Protein AF-A0AAN6VVS7-F1 (afdb_monomer)

Solvent-accessible surface area (backbone atoms only — not comparable to full-atom values): 7243 Å² total; per-residue (Å²): 136,83,76,64,64,82,71,45,69,44,78,77,36,80,71,76,61,91,83,64,87,78,87,86,85,84,74,80,88,63,75,53,56,71,58,26,39,74,67,41,26,27,44,31,47,40,73,43,80,58,94,91,40,39,32,35,36,38,34,48,40,76,64,74,96,44,86,93,56,62,97,52,73,34,59,80,45,73,46,68,69,84,63,88,78,72,76,75,79,77,78,76,71,77,81,74,77,79,78,81,80,81,75,83,86,79,132

pLDDT: mean 79.46, std 15.38, range [32.78, 94.69]

Foldseek 3Di:
DDDPLQPDKDWFFFDDDPPDPDDDGDDPPPDDQVVCQVQQKAWEWEFDCPPNTTTIMIGIDRDDDDPVCPPHRRPPDYHYDDDPPDDDPDPPPPPPPPDDDDDDDDD

Secondary structure (DSSP, 8-state):
----GGG-EEEEES---TT--------TTPPPHHHHHHTTEEEEEEEEEETTEEEEEEEEEEPPP-TTTTTS-GGG-EE------PPPPPP-----------PPPP-

Sequence (107 aa):
MSAKLSTFKHKVQDWIRLEDREWSYTVPNLPGPNKLDTARL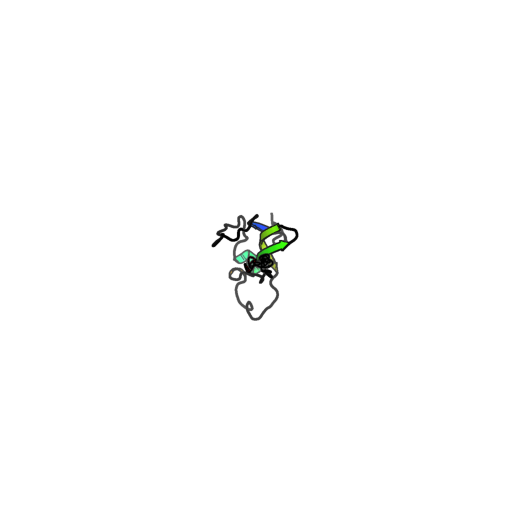IKKVSLVMTGGKHEINFTLLKAQDNRAICGEPLNKFLVVPLAKLRAPPRSSVPNKSIQFNSGPELN

Nearest PDB structures (foldseek):
  8b2l-assembly1_a1  TM=3.103E-01  e=8.738E+00  Nicotiana tabacum

Structure (mmCIF, N/CA/C/O backbone):
data_AF-A0AAN6VVS7-F1
#
_entry.id   AF-A0AAN6VVS7-F1
#
loop_
_atom_site.group_PDB
_atom_site.id
_atom_site.type_symbol
_atom_site.label_atom_id
_atom_site.label_alt_id
_atom_site.label_comp_id
_atom_site.label_asym_id
_atom_site.label_entity_id
_atom_site.label_seq_id
_atom_site.pdbx_PDB_ins_code
_atom_site.Cartn_x
_atom_site.Cartn_y
_atom_site.Cartn_z
_atom_site.occupancy
_atom_site.B_iso_or_equiv
_atom_site.auth_seq_id
_atom_site.auth_comp_id
_atom_site.auth_asym_id
_atom_site.auth_atom_id
_atom_site.pdbx_PDB_model_num
ATOM 1 N N . MET A 1 1 ? -16.558 16.476 2.314 1.00 32.78 1 MET A N 1
ATOM 2 C CA . MET A 1 1 ? -16.424 15.611 1.120 1.00 32.78 1 MET A CA 1
ATOM 3 C C . MET A 1 1 ? -15.634 14.363 1.508 1.00 32.78 1 MET A C 1
ATOM 5 O O . MET A 1 1 ? -14.435 14.462 1.729 1.00 32.78 1 MET A O 1
ATOM 9 N N . SER A 1 2 ? -16.297 13.219 1.714 1.00 41.12 2 SER A N 1
ATOM 10 C CA . SER A 1 2 ? -15.627 11.963 2.089 1.00 41.12 2 SER A CA 1
ATOM 11 C C . SER A 1 2 ? -15.265 11.207 0.812 1.00 41.12 2 SER A C 1
ATOM 13 O O . SER A 1 2 ? -16.122 10.565 0.207 1.00 41.12 2 SER A O 1
ATOM 15 N N . ALA A 1 3 ? -14.024 11.350 0.341 1.00 52.69 3 ALA A N 1
ATOM 16 C CA . ALA A 1 3 ? -13.516 10.507 -0.735 1.00 52.69 3 ALA A CA 1
ATOM 17 C C . ALA A 1 3 ? -13.629 9.045 -0.285 1.00 52.69 3 ALA A C 1
ATOM 19 O O . ALA A 1 3 ? -13.205 8.703 0.822 1.00 52.69 3 ALA A O 1
ATOM 20 N N . LYS A 1 4 ? -14.242 8.191 -1.113 1.00 66.31 4 LYS A N 1
ATOM 21 C CA . LYS A 1 4 ? -14.376 6.760 -0.824 1.00 66.31 4 LYS A CA 1
ATOM 22 C C . LYS A 1 4 ? -12.974 6.195 -0.597 1.00 66.31 4 LYS A C 1
ATOM 24 O O . LYS A 1 4 ? -12.208 6.043 -1.536 1.00 66.31 4 LYS A O 1
ATOM 29 N N . LEU A 1 5 ? -12.633 5.877 0.652 1.00 73.38 5 LEU A N 1
ATOM 30 C CA . LEU A 1 5 ? -11.303 5.374 1.028 1.00 73.38 5 LEU A CA 1
ATOM 31 C C . LEU A 1 5 ? -10.911 4.105 0.247 1.00 73.38 5 LEU A C 1
ATOM 33 O O . LEU A 1 5 ? -9.731 3.822 0.072 1.00 73.38 5 LEU A O 1
ATOM 37 N N . SER A 1 6 ? -11.903 3.378 -0.276 1.00 66.19 6 SER A N 1
ATOM 38 C CA . SER A 1 6 ? -11.740 2.220 -1.156 1.00 66.19 6 SER A CA 1
ATOM 39 C C . SER A 1 6 ? -11.142 2.537 -2.532 1.00 66.19 6 SER A C 1
ATOM 41 O O . SER A 1 6 ? -10.673 1.622 -3.197 1.00 66.19 6 SER A O 1
ATOM 43 N N . THR A 1 7 ? -11.162 3.795 -2.988 1.00 78.50 7 THR A N 1
ATOM 44 C CA . THR A 1 7 ? -10.541 4.212 -4.259 1.00 78.50 7 THR A CA 1
ATOM 45 C C . THR A 1 7 ? -9.138 4.781 -4.063 1.00 78.50 7 THR A C 1
ATOM 47 O O . THR A 1 7 ? -8.538 5.255 -5.024 1.00 78.50 7 THR A O 1
ATOM 50 N N . PHE A 1 8 ? -8.607 4.763 -2.835 1.00 86.44 8 PHE A N 1
ATOM 51 C CA . PHE A 1 8 ? -7.276 5.283 -2.548 1.00 86.44 8 PHE A CA 1
ATOM 52 C C . PHE A 1 8 ? -6.207 4.400 -3.199 1.00 86.44 8 PHE A C 1
ATOM 54 O O . PHE A 1 8 ? -5.892 3.303 -2.724 1.00 86.44 8 PHE A O 1
ATOM 61 N N . LYS A 1 9 ? -5.649 4.901 -4.300 1.00 90.62 9 LYS A N 1
ATOM 62 C CA . LYS A 1 9 ? -4.563 4.283 -5.049 1.00 90.62 9 LYS A CA 1
ATOM 63 C C . LYS A 1 9 ? -3.589 5.368 -5.475 1.00 90.62 9 LYS A C 1
ATOM 65 O O . LYS A 1 9 ? -3.977 6.323 -6.137 1.00 90.62 9 LYS A O 1
ATOM 70 N N . HIS A 1 10 ? -2.326 5.174 -5.132 1.00 91.81 10 HIS A N 1
ATOM 71 C CA . HIS A 1 10 ? -1.230 6.015 -5.579 1.00 91.81 10 HIS A CA 1
ATOM 72 C C . HIS A 1 10 ? -0.181 5.145 -6.235 1.00 91.81 10 HIS A C 1
ATOM 74 O O . HIS A 1 10 ? 0.287 4.172 -5.648 1.00 91.81 10 HIS A O 1
ATOM 80 N N . LYS A 1 11 ? 0.207 5.506 -7.451 1.00 91.31 11 LYS A N 1
ATOM 81 C CA . LYS A 1 11 ? 1.427 4.967 -8.020 1.00 91.31 11 LYS A CA 1
ATOM 82 C C . LYS A 1 11 ? 2.599 5.717 -7.400 1.00 91.31 11 LYS A C 1
ATOM 84 O O . LYS A 1 11 ? 2.591 6.944 -7.409 1.00 91.31 11 LYS A O 1
ATOM 89 N N . VAL A 1 12 ? 3.543 4.986 -6.819 1.00 92.31 12 VAL A N 1
ATOM 90 C CA . VAL A 1 12 ? 4.710 5.581 -6.154 1.00 92.31 12 VAL A CA 1
ATOM 91 C C . VAL A 1 12 ? 5.975 5.459 -7.003 1.00 92.31 12 VAL A C 1
ATOM 93 O O . VAL A 1 12 ? 6.839 6.314 -6.892 1.00 92.31 12 VAL A O 1
ATOM 96 N N . GLN A 1 13 ? 6.042 4.486 -7.920 1.00 90.12 13 GLN A N 1
ATOM 97 C CA . GLN A 1 13 ? 7.144 4.331 -8.878 1.00 90.12 13 GLN A CA 1
ATOM 98 C C . GLN A 1 13 ? 6.620 3.920 -10.251 1.00 90.12 13 GLN A C 1
ATOM 100 O O . GLN A 1 13 ? 5.883 2.940 -10.333 1.00 90.12 13 GLN A O 1
ATOM 105 N N . ASP A 1 14 ? 7.039 4.609 -11.314 1.00 83.81 14 ASP A N 1
ATOM 106 C CA . ASP A 1 14 ? 6.689 4.267 -12.704 1.00 83.81 14 ASP A CA 1
ATOM 107 C C . ASP A 1 14 ? 7.681 3.307 -13.379 1.00 83.81 14 ASP A C 1
ATOM 109 O O . ASP A 1 14 ? 7.297 2.578 -14.293 1.00 83.81 14 ASP A O 1
ATOM 113 N N . TRP A 1 15 ? 8.950 3.310 -12.955 1.00 82.31 15 TRP A N 1
ATOM 114 C CA . TRP A 1 15 ? 10.003 2.494 -13.560 1.00 82.31 15 TRP A CA 1
ATOM 115 C C . TRP A 1 15 ? 10.988 1.975 -12.518 1.00 82.31 15 TRP A C 1
ATOM 117 O O . TRP A 1 15 ? 11.425 2.730 -11.657 1.00 82.31 15 TRP A O 1
ATOM 127 N N . ILE A 1 16 ? 11.363 0.705 -12.620 1.00 83.00 16 ILE A N 1
ATOM 128 C CA . ILE A 1 16 ? 12.258 0.023 -11.679 1.00 83.00 16 ILE A CA 1
ATOM 129 C C . ILE A 1 16 ? 13.499 -0.411 -12.445 1.00 83.00 16 ILE A C 1
ATOM 131 O O . ILE A 1 16 ? 13.382 -1.087 -13.471 1.00 83.00 16 ILE A O 1
ATOM 135 N N . ARG A 1 17 ? 14.679 -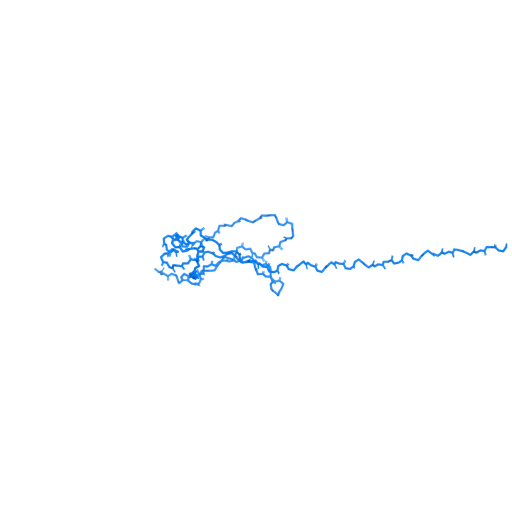0.026 -11.960 1.00 82.62 17 ARG A N 1
ATOM 136 C CA . ARG A 1 17 ? 15.966 -0.419 -12.545 1.00 82.62 17 ARG A CA 1
ATOM 137 C C . ARG A 1 17 ? 16.646 -1.482 -11.690 1.00 82.62 17 ARG A C 1
ATOM 139 O O . ARG A 1 17 ? 16.337 -1.632 -10.512 1.00 82.62 17 ARG A O 1
ATOM 146 N N . LEU A 1 18 ? 17.567 -2.237 -12.288 1.00 79.81 18 LEU A N 1
ATOM 147 C CA . LEU A 1 18 ? 18.311 -3.278 -11.568 1.00 79.81 18 LEU A CA 1
ATOM 148 C C . LEU A 1 18 ? 19.329 -2.684 -10.589 1.00 79.81 18 LEU A C 1
ATOM 150 O O . LEU A 1 18 ? 19.715 -3.339 -9.626 1.00 79.81 18 LEU A O 1
ATOM 154 N N . GLU A 1 19 ? 19.756 -1.449 -10.835 1.00 86.81 19 GLU A N 1
ATOM 155 C CA . GLU A 1 19 ? 20.746 -0.734 -10.035 1.00 86.81 19 GLU A CA 1
ATOM 156 C C . GLU A 1 19 ? 20.117 0.005 -8.844 1.00 86.81 19 GLU A C 1
ATOM 158 O O . GLU A 1 19 ? 20.842 0.505 -7.979 1.00 86.81 19 GLU A O 1
ATOM 163 N N . ASP A 1 20 ? 18.784 0.071 -8.786 1.00 85.06 20 ASP A N 1
ATOM 164 C CA . ASP A 1 20 ? 18.056 0.725 -7.706 1.00 85.06 20 ASP A CA 1
ATOM 165 C C . ASP A 1 20 ? 18.252 -0.062 -6.399 1.00 85.06 20 ASP A C 1
ATOM 167 O O . ASP A 1 20 ? 17.896 -1.236 -6.291 1.00 85.06 20 ASP A O 1
ATOM 171 N N . ARG A 1 21 ? 18.826 0.593 -5.385 1.00 86.00 21 ARG A N 1
ATOM 172 C CA . ARG A 1 21 ? 19.074 -0.011 -4.061 1.00 86.00 21 ARG A CA 1
ATOM 173 C C . ARG A 1 21 ? 17.996 0.316 -3.039 1.00 86.00 21 ARG A C 1
ATOM 175 O O . ARG A 1 21 ? 17.767 -0.458 -2.115 1.00 86.00 21 ARG A O 1
ATOM 182 N N . GLU A 1 22 ? 17.377 1.477 -3.189 1.00 89.56 22 GLU A N 1
ATOM 183 C CA . GLU A 1 22 ? 16.411 2.023 -2.251 1.00 89.56 22 GLU A CA 1
ATOM 184 C C . GLU A 1 22 ? 15.436 2.924 -2.999 1.00 89.56 22 GLU A C 1
ATOM 186 O O . GLU A 1 22 ? 15.817 3.634 -3.933 1.00 89.56 22 GLU A O 1
ATOM 191 N N . TRP A 1 23 ? 14.191 2.934 -2.531 1.00 88.06 23 TRP A N 1
ATOM 192 C CA . TRP A 1 23 ? 13.227 3.943 -2.921 1.00 88.06 23 TRP A CA 1
ATOM 193 C C . TRP A 1 23 ? 12.551 4.563 -1.701 1.00 88.06 23 TRP A C 1
ATOM 195 O O . TRP A 1 23 ? 12.151 3.858 -0.775 1.00 88.06 23 TRP A O 1
ATOM 205 N N . SER A 1 24 ? 12.371 5.882 -1.740 1.00 91.38 24 SER A N 1
ATOM 206 C CA . SER A 1 24 ? 11.721 6.668 -0.692 1.00 91.38 24 SER A CA 1
ATOM 207 C C . SER A 1 24 ? 10.570 7.478 -1.280 1.00 91.38 24 SER A C 1
ATOM 209 O O . SER A 1 24 ? 10.743 8.174 -2.279 1.00 91.38 24 SER A O 1
ATOM 211 N N . TYR A 1 25 ? 9.392 7.401 -0.654 1.00 89.44 25 TYR A N 1
ATOM 212 C CA . TYR A 1 25 ? 8.170 8.027 -1.163 1.00 89.44 25 TYR A CA 1
ATOM 213 C C . TYR A 1 25 ? 7.374 8.721 -0.066 1.00 89.44 25 TYR A C 1
ATOM 215 O O . TYR A 1 25 ? 7.188 8.181 1.024 1.00 89.44 25 TYR A O 1
ATOM 223 N N . THR A 1 26 ? 6.784 9.860 -0.421 1.00 90.62 26 THR A N 1
ATOM 224 C CA . THR A 1 26 ? 5.739 10.516 0.368 1.00 90.62 26 THR A CA 1
ATOM 225 C C . THR A 1 26 ? 4.400 10.294 -0.320 1.00 90.62 26 THR A C 1
ATOM 227 O O . THR A 1 26 ? 4.229 10.663 -1.480 1.00 90.62 26 THR A O 1
ATOM 230 N N . VAL A 1 27 ? 3.435 9.698 0.383 1.00 89.62 27 VAL A N 1
ATOM 231 C CA . VAL A 1 27 ? 2.085 9.471 -0.153 1.00 89.62 27 VAL A CA 1
ATOM 232 C C . VAL A 1 27 ? 1.188 10.650 0.245 1.00 89.62 27 VAL A C 1
ATOM 234 O O . VAL A 1 27 ? 0.827 10.759 1.421 1.00 89.62 27 VAL A O 1
ATOM 237 N N . PRO A 1 28 ? 0.820 11.546 -0.690 1.00 88.25 28 PRO A N 1
ATOM 238 C CA . PRO A 1 28 ? -0.019 12.692 -0.368 1.00 88.25 28 PRO A CA 1
ATOM 239 C C . PRO A 1 28 ? -1.434 12.238 -0.000 1.00 88.25 28 PRO A C 1
ATOM 241 O O . PRO A 1 28 ? -1.921 11.215 -0.478 1.00 88.25 28 PRO A O 1
ATOM 244 N N . ASN A 1 29 ? -2.115 13.028 0.831 1.00 89.38 29 ASN A N 1
ATOM 245 C CA . ASN A 1 29 ? -3.518 12.813 1.206 1.00 89.38 29 ASN A CA 1
ATOM 246 C C . ASN A 1 29 ? -3.815 11.447 1.848 1.00 89.38 29 ASN A C 1
ATOM 248 O O . ASN A 1 29 ? -4.968 11.006 1.854 1.00 89.38 29 ASN A O 1
ATOM 252 N N . LEU A 1 30 ? -2.800 10.778 2.405 1.00 88.50 30 LEU A N 1
ATOM 253 C CA . LEU A 1 30 ? -2.995 9.528 3.124 1.00 88.50 30 LEU A CA 1
ATOM 254 C C . LEU A 1 30 ? -3.952 9.761 4.306 1.00 88.50 30 LEU A C 1
ATOM 256 O O . LEU A 1 30 ? -3.716 10.664 5.115 1.00 88.50 30 LEU A O 1
ATOM 260 N N . PRO A 1 31 ? -5.030 8.968 4.443 1.00 90.38 31 PRO A N 1
ATOM 261 C CA . PRO A 1 31 ? -5.935 9.106 5.571 1.00 90.38 31 PRO A CA 1
ATOM 262 C C . PRO A 1 31 ? -5.184 8.919 6.889 1.00 90.38 31 PRO A C 1
ATOM 264 O O 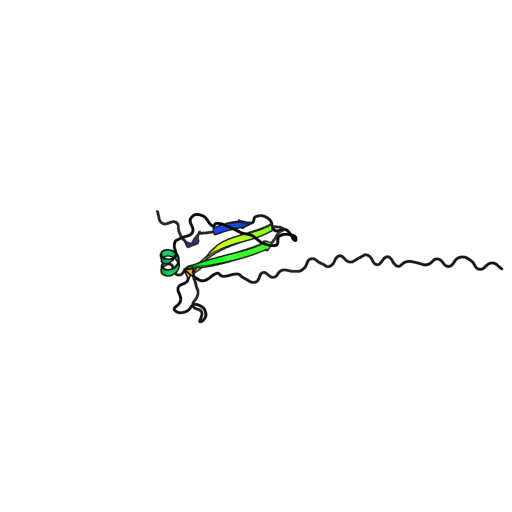. PRO A 1 31 ? -4.355 8.019 7.025 1.00 90.38 31 PRO A O 1
ATOM 267 N N . GLY A 1 32 ? -5.499 9.769 7.866 1.00 91.25 32 GLY A N 1
ATOM 268 C CA . GLY A 1 32 ? -4.870 9.701 9.179 1.00 91.25 32 GLY A CA 1
ATOM 269 C C . GLY A 1 32 ? -5.113 8.357 9.888 1.00 91.25 32 GLY A C 1
ATOM 270 O O . GLY A 1 32 ? -6.117 7.694 9.605 1.00 91.25 32 GLY A O 1
ATOM 271 N N . PRO A 1 33 ? -4.245 7.982 10.846 1.00 92.88 33 PRO A N 1
ATOM 272 C CA . PRO A 1 33 ? -4.307 6.728 11.603 1.00 92.88 33 PRO A CA 1
ATOM 273 C C . PRO A 1 33 ? -5.714 6.306 12.045 1.00 92.88 33 PRO A C 1
ATOM 275 O O . PRO A 1 33 ? -6.219 5.282 11.593 1.00 92.88 33 PRO A O 1
ATOM 278 N N . ASN A 1 34 ? -6.400 7.169 12.799 1.00 93.56 34 ASN A N 1
ATOM 279 C CA . ASN A 1 34 ? -7.726 6.885 13.355 1.00 93.56 34 ASN A CA 1
ATOM 280 C C . ASN A 1 34 ? -8.768 6.560 12.274 1.00 93.56 34 ASN A C 1
ATOM 282 O O . ASN A 1 34 ? -9.657 5.736 12.493 1.00 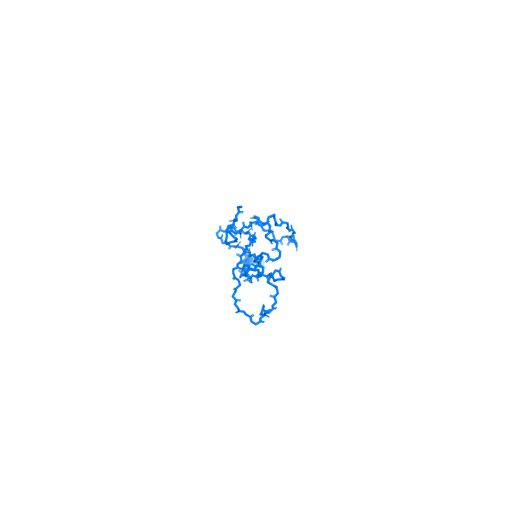93.56 34 ASN A O 1
ATOM 286 N N . LYS A 1 35 ? -8.669 7.195 11.095 1.00 92.19 35 LYS A N 1
ATOM 287 C CA . LYS A 1 35 ? -9.573 6.923 9.968 1.00 92.19 35 LYS A CA 1
ATOM 288 C C . LYS A 1 35 ? -9.306 5.549 9.363 1.00 92.19 35 LYS A C 1
ATOM 290 O O . LYS A 1 35 ? -10.264 4.872 9.004 1.00 92.19 35 LYS A O 1
ATOM 295 N N . LEU A 1 36 ? -8.040 5.145 9.249 1.00 91.75 36 LEU A N 1
ATOM 296 C CA . LEU A 1 36 ? -7.673 3.817 8.751 1.00 91.75 36 LEU A CA 1
ATOM 297 C C . LEU A 1 36 ? -8.169 2.722 9.698 1.00 91.75 36 LEU A C 1
ATOM 299 O O . LEU A 1 36 ? -8.827 1.789 9.242 1.00 91.75 36 LEU A O 1
ATOM 303 N N . ASP A 1 37 ? -7.935 2.884 11.000 1.00 92.81 37 ASP A N 1
ATOM 304 C CA . ASP A 1 37 ? -8.331 1.906 12.018 1.00 92.81 37 ASP A CA 1
ATOM 305 C C . ASP A 1 37 ? -9.852 1.745 12.081 1.00 92.81 37 ASP A C 1
ATOM 307 O O . ASP A 1 37 ? -10.370 0.632 11.970 1.00 92.81 37 ASP A O 1
ATOM 311 N N . THR A 1 38 ? -10.579 2.867 12.135 1.00 92.06 38 THR A N 1
ATOM 312 C CA . THR A 1 38 ? -12.052 2.885 12.152 1.00 92.06 38 THR A CA 1
ATOM 313 C C . THR A 1 38 ? -12.636 2.270 10.880 1.00 92.06 38 THR A C 1
ATOM 315 O O . THR A 1 38 ? -13.581 1.485 10.927 1.00 92.06 38 THR A O 1
ATOM 318 N N . ALA A 1 39 ? -12.055 2.579 9.716 1.00 91.19 39 ALA A N 1
ATOM 319 C CA . ALA A 1 39 ? -12.481 2.005 8.442 1.00 91.19 39 ALA A CA 1
ATOM 320 C C . ALA A 1 39 ? -12.007 0.555 8.245 1.00 91.19 39 ALA A C 1
ATOM 322 O O . ALA A 1 39 ? -12.371 -0.075 7.245 1.00 91.19 39 ALA A O 1
ATOM 323 N N . ARG A 1 40 ? -11.233 0.003 9.186 1.00 91.94 40 ARG A N 1
ATOM 324 C CA . ARG A 1 40 ? -10.600 -1.317 9.117 1.00 91.94 40 ARG A CA 1
ATOM 325 C C . ARG A 1 40 ? -9.757 -1.501 7.848 1.00 91.94 40 ARG A C 1
ATOM 327 O O . ARG A 1 40 ? -9.896 -2.501 7.142 1.00 91.94 40 ARG A O 1
ATOM 334 N N . LEU A 1 41 ? -8.942 -0.498 7.521 1.00 92.62 41 LEU A N 1
ATOM 335 C CA . LEU A 1 41 ? -8.093 -0.460 6.331 1.00 92.62 41 LEU A CA 1
ATOM 336 C C . LEU A 1 41 ? -6.615 -0.641 6.687 1.00 92.62 41 LEU A C 1
ATOM 338 O O . LEU A 1 41 ? -6.122 -0.042 7.637 1.00 92.62 41 LEU A O 1
ATOM 342 N N . ILE A 1 42 ? -5.899 -1.409 5.868 1.00 93.38 42 ILE A N 1
ATOM 343 C CA . ILE A 1 42 ? -4.450 -1.615 5.955 1.00 93.38 42 ILE A CA 1
ATOM 344 C C . ILE A 1 42 ? -3.785 -1.037 4.706 1.00 93.38 42 ILE A C 1
ATOM 346 O O . ILE A 1 42 ? -4.333 -1.089 3.600 1.00 93.38 42 ILE A O 1
ATOM 350 N N . LYS A 1 43 ? -2.583 -0.491 4.885 1.00 94.56 43 LYS A N 1
ATOM 351 C CA . LYS A 1 43 ? -1.731 0.003 3.802 1.00 94.56 43 LYS A CA 1
ATOM 352 C C . LYS A 1 43 ? -1.150 -1.186 3.040 1.00 94.56 43 LYS A C 1
ATOM 354 O O . LYS A 1 43 ? -0.648 -2.126 3.653 1.00 94.56 43 LYS A O 1
ATOM 359 N N . LYS A 1 44 ? -1.162 -1.146 1.713 1.00 93.62 44 LYS A N 1
ATOM 360 C CA . LYS A 1 44 ? -0.510 -2.151 0.870 1.00 93.62 44 LYS A CA 1
ATOM 361 C C . LYS A 1 44 ? 0.420 -1.488 -0.121 1.00 93.62 44 LYS A C 1
ATOM 363 O O . LYS A 1 44 ? -0.003 -0.601 -0.858 1.00 93.62 44 LYS A O 1
ATOM 368 N N . VAL A 1 45 ? 1.641 -2.002 -0.192 1.00 93.56 45 VAL A N 1
ATOM 369 C CA . VAL A 1 45 ? 2.600 -1.695 -1.251 1.00 93.56 45 VAL A CA 1
ATOM 370 C C . VAL A 1 45 ? 2.751 -2.939 -2.112 1.00 93.56 45 VAL A C 1
ATOM 372 O O . VAL A 1 45 ? 3.033 -4.019 -1.605 1.00 93.56 45 VAL A O 1
ATOM 375 N N . SER A 1 46 ? 2.514 -2.810 -3.412 1.00 90.62 46 SER A N 1
ATOM 376 C CA . SER A 1 46 ? 2.594 -3.923 -4.357 1.00 90.62 46 SER A CA 1
ATOM 377 C C . SER A 1 46 ? 3.444 -3.575 -5.560 1.00 90.62 46 SER A C 1
ATOM 379 O O . SER A 1 46 ? 3.223 -2.545 -6.195 1.00 90.62 46 SER A O 1
ATOM 381 N N . LEU A 1 47 ? 4.330 -4.501 -5.907 1.00 88.56 47 LEU A N 1
ATOM 382 C CA . LEU A 1 47 ? 5.057 -4.512 -7.163 1.00 88.56 47 LEU A CA 1
ATOM 383 C C . LEU A 1 47 ? 4.192 -5.138 -8.268 1.00 88.56 47 LEU A C 1
ATOM 385 O O . LEU A 1 47 ? 3.670 -6.243 -8.103 1.00 88.56 47 LEU A O 1
ATOM 389 N N . VAL A 1 48 ? 4.058 -4.443 -9.394 1.00 86.12 48 VAL A N 1
ATOM 390 C CA . VAL A 1 48 ? 3.361 -4.912 -10.597 1.00 86.12 48 VAL A CA 1
ATOM 391 C C . VAL A 1 48 ? 4.391 -5.080 -11.711 1.00 86.12 48 VAL A C 1
ATOM 393 O O . VAL A 1 48 ? 5.080 -4.123 -12.042 1.00 86.12 48 VAL A O 1
ATOM 396 N N . MET A 1 49 ? 4.497 -6.292 -12.272 1.00 81.12 49 MET A N 1
ATOM 397 C CA . MET A 1 49 ? 5.446 -6.648 -13.345 1.00 81.12 49 MET A CA 1
ATOM 398 C C . MET A 1 49 ? 4.747 -7.366 -14.511 1.00 81.12 49 MET A C 1
ATOM 400 O O . MET A 1 49 ? 5.036 -8.524 -14.814 1.00 81.12 49 MET A O 1
ATOM 404 N N . THR A 1 50 ? 3.763 -6.728 -15.132 1.00 79.44 50 THR A N 1
ATOM 405 C CA . THR A 1 50 ? 2.916 -7.360 -16.164 1.00 79.44 50 THR A CA 1
ATOM 406 C C . THR A 1 50 ? 2.901 -6.525 -17.432 1.00 79.44 50 THR A C 1
ATOM 408 O O . THR A 1 50 ? 2.764 -5.307 -17.361 1.00 79.44 50 THR A O 1
ATOM 411 N N . GLY A 1 51 ? 3.025 -7.176 -18.595 1.00 74.88 51 GLY A N 1
ATOM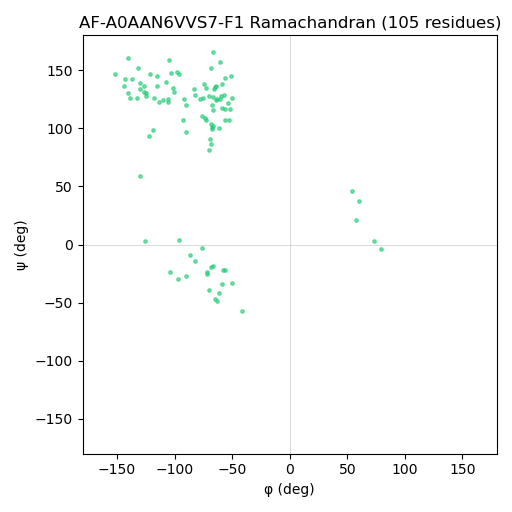 412 C CA . GLY A 1 51 ? 2.967 -6.505 -19.900 1.00 74.88 51 GLY A CA 1
ATOM 413 C C . GLY A 1 51 ? 4.054 -5.443 -20.104 1.00 74.88 51 GLY A C 1
ATOM 414 O O . GLY A 1 51 ? 3.759 -4.380 -20.638 1.00 74.88 51 GLY A O 1
ATOM 415 N N . GLY A 1 52 ? 5.273 -5.686 -19.606 1.00 76.12 52 GLY A N 1
ATOM 416 C CA . GLY A 1 52 ? 6.394 -4.737 -19.688 1.00 76.12 52 GLY A CA 1
ATOM 417 C C . GLY A 1 52 ? 6.288 -3.527 -18.753 1.00 76.12 52 GLY A C 1
ATOM 418 O O . GLY A 1 52 ? 7.157 -2.662 -18.777 1.00 76.12 52 GLY A O 1
ATOM 419 N N . LYS A 1 53 ? 5.245 -3.451 -17.915 1.00 79.38 53 LYS A N 1
ATOM 420 C CA . LYS A 1 53 ? 5.113 -2.421 -16.880 1.00 79.38 53 LYS A CA 1
ATOM 421 C C . LYS A 1 53 ? 5.712 -2.921 -15.577 1.00 79.38 53 LYS A C 1
ATOM 423 O O . LYS A 1 53 ? 5.291 -3.970 -15.088 1.00 79.38 53 LYS A O 1
ATOM 428 N N . HIS A 1 54 ? 6.640 -2.144 -15.030 1.00 86.00 54 HIS A N 1
ATOM 429 C CA . HIS A 1 54 ? 7.309 -2.388 -13.757 1.00 86.00 54 HIS A CA 1
ATOM 430 C C . HIS A 1 54 ? 7.062 -1.191 -12.842 1.00 86.00 54 HIS A C 1
ATOM 432 O O . HIS A 1 54 ? 7.776 -0.197 -12.914 1.00 86.00 54 HIS A O 1
ATOM 438 N N . GLU A 1 55 ? 6.024 -1.272 -12.014 1.00 88.94 55 GLU A N 1
ATOM 439 C CA . GLU A 1 55 ? 5.595 -0.159 -11.164 1.00 88.94 55 GLU A CA 1
ATOM 440 C C . GLU A 1 55 ? 5.363 -0.602 -9.720 1.00 88.94 55 GLU A C 1
ATOM 442 O O . GLU A 1 55 ? 4.994 -1.748 -9.443 1.00 88.94 55 GLU A O 1
ATOM 447 N N . ILE A 1 56 ? 5.542 0.337 -8.793 1.00 90.88 56 ILE A N 1
ATOM 448 C CA . ILE A 1 56 ? 5.190 0.158 -7.385 1.00 90.88 56 ILE A CA 1
ATOM 449 C C . ILE A 1 56 ? 3.926 0.967 -7.119 1.00 90.88 56 ILE A C 1
ATOM 451 O O . ILE A 1 56 ? 3.860 2.172 -7.371 1.00 90.88 56 ILE A O 1
ATOM 455 N N . ASN A 1 57 ? 2.914 0.291 -6.588 1.00 92.12 57 ASN A N 1
ATOM 456 C CA . ASN A 1 57 ? 1.630 0.880 -6.240 1.00 92.12 57 ASN A CA 1
ATOM 457 C C . ASN A 1 57 ? 1.397 0.827 -4.733 1.00 92.12 57 ASN A C 1
ATOM 459 O O . ASN A 1 57 ? 1.575 -0.214 -4.103 1.00 92.12 57 ASN A O 1
ATOM 463 N N . PHE A 1 58 ? 0.903 1.931 -4.190 1.00 94.12 58 PHE A N 1
ATOM 464 C CA . PHE A 1 58 ? 0.339 2.045 -2.858 1.00 94.12 58 PHE A CA 1
ATOM 465 C C . PHE A 1 58 ? -1.191 2.017 -2.939 1.00 94.12 58 PHE A C 1
ATOM 467 O O . PHE A 1 58 ? -1.804 2.746 -3.720 1.00 94.12 58 PHE A O 1
ATOM 474 N N . THR A 1 59 ? -1.829 1.194 -2.114 1.00 94.69 59 THR A N 1
ATOM 475 C CA . THR A 1 59 ? -3.294 1.083 -2.025 1.00 94.69 59 THR A CA 1
ATOM 476 C C . THR A 1 59 ? -3.739 0.914 -0.577 1.00 94.69 59 THR A C 1
ATOM 4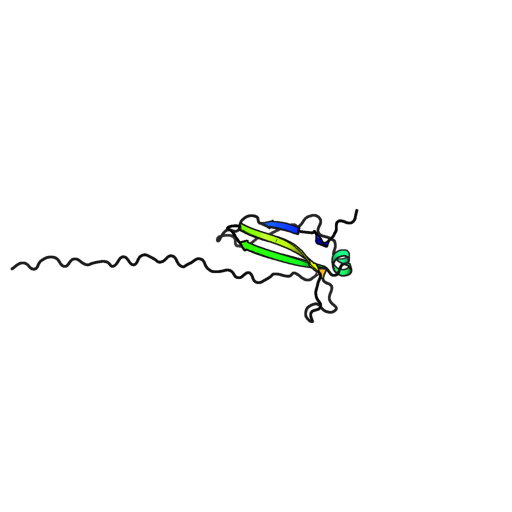78 O O . THR A 1 59 ? -2.950 0.510 0.278 1.00 94.69 59 THR A O 1
ATOM 481 N N . LEU A 1 60 ? -5.012 1.199 -0.299 1.00 94.38 60 LEU A N 1
ATOM 482 C CA . LEU A 1 60 ? -5.661 0.797 0.949 1.00 94.38 60 LEU A CA 1
ATOM 483 C C . LEU A 1 60 ? -6.529 -0.434 0.702 1.00 94.38 60 LEU A C 1
ATOM 485 O O . LEU A 1 60 ? -7.284 -0.490 -0.266 1.00 94.38 60 LEU A O 1
ATOM 489 N N . LEU A 1 61 ? -6.431 -1.415 1.591 1.00 92.19 61 LEU A N 1
ATOM 490 C CA . LEU A 1 61 ? -7.218 -2.642 1.535 1.00 92.19 61 LEU A CA 1
ATOM 491 C C . LEU A 1 61 ? -8.043 -2.809 2.798 1.00 92.19 61 LEU A C 1
ATOM 493 O O . LEU A 1 61 ? -7.578 -2.482 3.885 1.00 92.19 61 LEU A O 1
ATOM 497 N N . LYS A 1 62 ? -9.230 -3.404 2.675 1.00 91.88 62 LYS A N 1
ATOM 498 C CA . LYS A 1 62 ? -9.978 -3.870 3.842 1.00 91.88 62 LYS A CA 1
ATOM 499 C C . LYS A 1 62 ? -9.220 -5.020 4.507 1.00 91.88 62 LYS A C 1
ATOM 501 O O . LYS A 1 62 ? -8.868 -5.989 3.838 1.00 91.88 62 LYS A O 1
ATOM 506 N N . ALA A 1 63 ? -8.975 -4.899 5.807 1.00 90.00 63 ALA A N 1
ATOM 507 C CA . ALA A 1 63 ? -8.381 -5.963 6.599 1.00 90.00 63 ALA A CA 1
ATOM 508 C C . ALA A 1 63 ? -9.330 -7.163 6.673 1.00 90.00 63 ALA A C 1
ATOM 510 O O . ALA A 1 63 ? -10.518 -6.993 6.956 1.00 90.00 63 ALA A O 1
ATOM 511 N N . GLN A 1 64 ? -8.790 -8.360 6.461 1.00 87.62 64 GLN A N 1
ATOM 512 C CA . GLN A 1 64 ? -9.443 -9.602 6.862 1.00 87.62 64 GLN A CA 1
ATOM 513 C C . GLN A 1 64 ? -8.891 -10.038 8.211 1.00 87.62 64 GLN A C 1
ATOM 515 O O . GLN A 1 64 ? -7.715 -9.809 8.491 1.00 87.62 64 GLN A O 1
ATOM 520 N N . ASP A 1 65 ? -9.725 -10.658 9.038 1.00 82.56 65 ASP A N 1
ATOM 521 C CA . ASP A 1 65 ? -9.296 -11.115 10.353 1.00 82.56 65 ASP A CA 1
ATOM 522 C C . ASP A 1 65 ? -8.208 -12.184 10.238 1.00 82.56 65 ASP A C 1
ATOM 524 O O . ASP A 1 65 ? -8.351 -13.203 9.565 1.00 82.56 65 ASP A O 1
ATOM 528 N N . ASN A 1 66 ? -7.090 -11.926 10.908 1.00 83.81 66 ASN A N 1
ATOM 529 C CA . ASN A 1 66 ? -5.962 -12.834 11.026 1.00 83.81 66 ASN A CA 1
ATOM 530 C C . ASN A 1 66 ? -5.386 -12.674 12.436 1.00 83.81 66 ASN A C 1
ATOM 532 O O . ASN A 1 66 ? -5.316 -11.562 12.961 1.00 83.81 66 ASN A O 1
ATOM 536 N N . ARG A 1 67 ? -4.939 -13.781 13.037 1.00 87.12 67 ARG A N 1
ATOM 537 C CA . ARG A 1 67 ? -4.259 -13.803 14.339 1.00 87.12 67 ARG A CA 1
ATOM 538 C C . ARG A 1 67 ? -3.106 -12.798 14.428 1.00 87.12 67 ARG A C 1
ATOM 540 O O . ARG A 1 67 ? -2.908 -12.227 15.488 1.00 87.12 67 ARG A O 1
ATOM 547 N N . ALA A 1 68 ? -2.399 -12.543 13.327 1.00 85.00 68 ALA A N 1
ATOM 548 C CA . ALA A 1 68 ? -1.272 -11.608 13.287 1.00 85.00 68 ALA A CA 1
ATOM 549 C C . ALA A 1 68 ? -1.654 -10.124 13.475 1.00 85.00 68 ALA A C 1
ATOM 551 O O . ALA A 1 68 ? -0.783 -9.315 13.775 1.00 85.00 68 ALA A O 1
ATOM 552 N N . ILE A 1 69 ? -2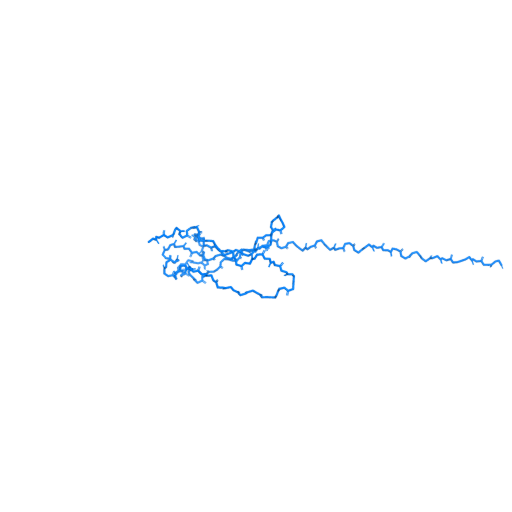.923 -9.758 13.269 1.00 88.69 69 ILE A N 1
ATOM 553 C CA . ILE A 1 69 ? -3.405 -8.365 13.351 1.00 88.69 69 ILE A CA 1
ATOM 554 C C . ILE A 1 69 ? -4.587 -8.204 14.320 1.00 88.69 69 ILE A C 1
ATOM 556 O O . ILE A 1 69 ? -5.179 -7.132 14.422 1.00 88.69 69 ILE A O 1
ATOM 560 N N . CYS A 1 70 ? -4.988 -9.285 14.991 1.00 87.62 70 CYS A N 1
ATOM 561 C CA . CYS A 1 70 ? -6.143 -9.297 15.876 1.00 87.62 70 CYS A CA 1
ATOM 562 C C . CYS A 1 70 ? -5.854 -8.477 17.138 1.00 87.62 70 CYS A C 1
ATOM 564 O O . CYS A 1 70 ? -4.864 -8.722 17.816 1.00 87.62 70 CYS A O 1
ATOM 566 N N . GLY A 1 71 ? -6.735 -7.528 17.462 1.00 86.44 71 GLY A N 1
ATOM 567 C CA . GLY A 1 71 ? -6.588 -6.660 18.636 1.00 86.44 71 GLY A CA 1
ATOM 568 C C . GLY A 1 71 ? -5.601 -5.501 18.463 1.00 86.44 71 GLY A C 1
ATOM 569 O O . GLY A 1 71 ? -5.526 -4.648 19.340 1.00 86.44 71 GLY A O 1
ATOM 570 N N . GLU A 1 72 ? -4.904 -5.418 17.328 1.00 91.38 72 GLU A N 1
ATOM 571 C CA . GLU A 1 72 ? -3.899 -4.386 17.080 1.00 91.38 72 GLU A CA 1
ATOM 572 C C . GLU A 1 72 ? -4.409 -3.274 16.140 1.00 91.38 72 GLU A C 1
ATOM 574 O O . GLU A 1 72 ? -5.192 -3.542 15.220 1.00 91.38 72 GLU A O 1
ATOM 579 N N . PRO A 1 73 ? -3.949 -2.017 16.313 1.00 92.19 73 PRO A N 1
ATOM 580 C CA . PRO A 1 73 ? -4.228 -0.925 15.381 1.00 92.19 73 PRO A CA 1
ATOM 581 C C . PRO A 1 73 ? -3.695 -1.218 13.970 1.00 92.19 73 PRO A C 1
ATOM 583 O O . PRO A 1 73 ? -2.506 -1.475 13.771 1.00 92.19 73 PRO A O 1
ATOM 586 N N . LEU A 1 74 ? -4.569 -1.149 12.967 1.00 92.06 74 LEU A N 1
ATOM 587 C CA . LEU A 1 74 ? -4.276 -1.517 11.579 1.00 92.06 74 LEU A CA 1
ATOM 588 C C . LEU A 1 74 ? -3.367 -0.510 10.869 1.00 92.06 74 LEU A C 1
ATOM 590 O O . LEU A 1 74 ? -2.627 -0.871 9.953 1.00 92.06 74 LEU A O 1
ATOM 594 N N . ASN A 1 75 ? -3.372 0.745 11.312 1.00 92.25 75 ASN A N 1
ATOM 595 C CA . ASN A 1 75 ? -2.502 1.811 10.828 1.00 92.25 75 ASN A CA 1
ATOM 596 C C . ASN A 1 75 ? -0.997 1.494 10.978 1.00 92.25 75 ASN A C 1
ATOM 598 O O . ASN A 1 75 ? -0.188 2.099 10.258 1.00 92.25 75 ASN A O 1
ATOM 602 N N . LYS A 1 76 ? -0.635 0.577 11.890 1.00 92.38 76 LYS A N 1
ATOM 603 C CA . LYS A 1 76 ? 0.735 0.098 12.140 1.00 92.38 76 LYS A CA 1
ATOM 604 C C . LYS A 1 76 ? 1.191 -0.986 11.164 1.00 92.38 76 LYS A C 1
ATOM 606 O O . LYS A 1 76 ? 2.384 -1.262 11.088 1.00 92.38 76 LYS A O 1
ATOM 611 N N . PHE A 1 77 ? 0.273 -1.585 10.411 1.00 92.94 77 PHE A N 1
ATOM 612 C CA . PHE A 1 77 ? 0.592 -2.682 9.506 1.00 92.94 77 PHE A CA 1
ATOM 613 C C . PHE A 1 77 ? 0.778 -2.203 8.067 1.00 92.94 77 PHE A C 1
ATOM 615 O O . PHE A 1 77 ? 0.140 -1.257 7.592 1.00 92.94 77 PHE A O 1
ATOM 622 N N . LEU A 1 78 ? 1.649 -2.917 7.360 1.00 92.19 78 LEU A N 1
ATOM 623 C CA . LEU A 1 78 ? 1.900 -2.763 5.937 1.00 92.19 78 LEU A CA 1
ATOM 624 C C . LEU A 1 78 ? 1.886 -4.146 5.286 1.00 92.19 78 LEU A C 1
ATOM 626 O O . LEU A 1 78 ? 2.622 -5.040 5.693 1.00 92.19 78 LEU A O 1
ATOM 630 N N . VAL A 1 79 ? 1.064 -4.316 4.256 1.00 92.44 79 VAL A N 1
ATOM 631 C CA . VAL A 1 79 ? 1.064 -5.529 3.437 1.00 92.44 79 VAL A CA 1
ATOM 632 C C . VAL A 1 79 ? 2.034 -5.342 2.280 1.00 92.44 79 VAL A C 1
ATOM 634 O O . VAL A 1 79 ? 1.836 -4.466 1.436 1.00 92.44 79 VAL A O 1
ATOM 637 N N . VAL A 1 80 ? 3.035 -6.215 2.216 1.00 90.50 80 VAL A N 1
ATOM 638 C CA . VAL A 1 80 ? 3.970 -6.326 1.094 1.00 90.50 80 VAL A CA 1
ATOM 639 C C . VAL A 1 80 ? 3.821 -7.732 0.511 1.00 90.50 80 VAL A C 1
ATOM 641 O O . VAL A 1 80 ? 4.342 -8.690 1.081 1.00 90.50 80 VAL A O 1
ATOM 644 N N . PRO A 1 81 ? 3.052 -7.914 -0.578 1.00 84.56 81 PRO A N 1
ATOM 645 C CA . PRO A 1 81 ? 2.935 -9.212 -1.218 1.00 84.56 81 PRO A CA 1
ATOM 646 C C . PRO A 1 81 ? 4.292 -9.631 -1.769 1.00 84.56 81 PRO A C 1
ATOM 648 O O . PRO A 1 81 ? 4.967 -8.837 -2.428 1.00 84.56 81 PRO A O 1
ATOM 651 N N . LEU A 1 82 ? 4.648 -10.897 -1.571 1.00 73.69 82 LEU A N 1
ATOM 652 C CA . LEU A 1 82 ? 5.802 -11.472 -2.237 1.00 73.69 82 LEU A CA 1
ATOM 653 C C . LEU A 1 82 ? 5.494 -11.558 -3.737 1.00 73.69 82 LEU A C 1
ATOM 655 O O . LEU A 1 82 ? 4.750 -12.431 -4.192 1.00 73.69 82 LEU A O 1
ATOM 659 N N . ALA A 1 83 ? 6.020 -10.613 -4.511 1.00 68.25 83 ALA A N 1
ATOM 660 C CA . ALA A 1 83 ? 5.953 -10.698 -5.957 1.00 68.25 83 ALA A CA 1
ATOM 661 C C . ALA A 1 83 ? 6.774 -11.913 -6.407 1.00 68.25 83 ALA A C 1
ATOM 663 O O . ALA A 1 83 ? 7.894 -12.122 -5.941 1.00 68.25 83 ALA A O 1
ATOM 664 N N . LYS A 1 84 ? 6.236 -12.718 -7.330 1.00 62.69 84 LYS A N 1
ATOM 665 C CA . LYS A 1 84 ? 7.019 -13.760 -8.006 1.00 62.69 84 LYS A CA 1
ATOM 666 C C . LYS A 1 84 ? 8.008 -13.074 -8.951 1.00 62.69 84 LYS A C 1
ATOM 668 O O . LYS A 1 84 ? 7.736 -12.934 -10.141 1.00 62.69 84 LYS A O 1
ATOM 673 N N . LEU A 1 85 ? 9.130 -12.609 -8.409 1.00 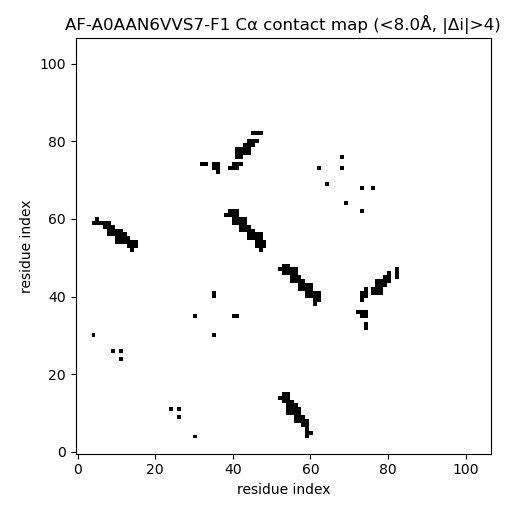60.78 85 LEU A N 1
ATOM 674 C CA . LEU A 1 85 ? 10.259 -12.116 -9.185 1.00 60.78 85 LEU A CA 1
ATOM 675 C C . LEU A 1 85 ? 10.860 -13.314 -9.921 1.00 60.78 85 LEU A C 1
ATOM 677 O O . LEU A 1 85 ? 11.564 -14.132 -9.334 1.00 60.78 85 LEU A O 1
ATOM 681 N N . ARG A 1 86 ? 10.526 -13.477 -11.203 1.00 62.44 86 ARG A N 1
ATOM 682 C CA . ARG A 1 86 ? 11.257 -14.419 -12.050 1.00 62.44 86 ARG A CA 1
ATOM 683 C C . ARG A 1 86 ? 12.588 -13.766 -12.392 1.00 62.44 86 ARG A C 1
ATOM 685 O O . ARG A 1 86 ? 12.599 -12.643 -12.890 1.00 62.44 86 ARG A O 1
ATOM 692 N N . ALA A 1 87 ? 13.688 -14.463 -12.117 1.00 57.97 87 ALA A N 1
ATOM 693 C CA . ALA A 1 87 ? 14.986 -14.053 -12.632 1.00 57.97 87 ALA A CA 1
ATOM 694 C C . ALA A 1 87 ? 14.898 -13.945 -14.167 1.00 57.97 87 ALA A C 1
ATOM 696 O O . ALA A 1 87 ? 14.202 -14.765 -14.784 1.00 57.97 87 ALA A O 1
ATOM 697 N N . PRO A 1 88 ? 15.578 -12.968 -14.792 1.00 58.69 88 PRO A N 1
ATOM 698 C CA . PRO A 1 88 ? 15.737 -12.961 -16.238 1.00 58.69 88 PRO A CA 1
ATOM 699 C C . PRO A 1 88 ? 16.269 -14.327 -16.696 1.00 58.69 88 PRO A C 1
ATOM 701 O O . PRO A 1 88 ? 17.063 -14.936 -15.965 1.00 58.69 88 PRO A O 1
ATOM 704 N N . PRO A 1 89 ? 15.861 -14.834 -17.874 1.00 62.12 89 PRO A N 1
ATOM 705 C CA . PRO A 1 89 ? 16.506 -16.000 -18.460 1.00 62.12 89 PRO A CA 1
ATOM 706 C C . PRO A 1 89 ? 18.013 -15.750 -18.452 1.00 62.12 89 PRO A C 1
ATOM 708 O O . PRO A 1 89 ? 18.455 -14.697 -18.917 1.00 62.12 89 PRO A O 1
ATOM 711 N N . ARG A 1 90 ? 18.801 -16.674 -17.885 1.00 65.12 90 ARG A N 1
ATOM 712 C CA . ARG A 1 90 ? 20.260 -16.596 -18.016 1.00 65.12 90 ARG A CA 1
ATOM 713 C C . ARG A 1 90 ? 20.530 -16.503 -19.511 1.00 65.12 90 ARG A C 1
ATOM 715 O O . ARG A 1 90 ? 20.062 -17.369 -20.250 1.00 65.12 90 ARG A O 1
ATOM 722 N N . SER A 1 91 ? 21.203 -15.442 -19.953 1.00 60.91 91 SER A N 1
ATOM 723 C CA . SER A 1 91 ? 21.660 -15.361 -21.331 1.00 60.91 91 SER A CA 1
ATOM 724 C C . SER A 1 91 ? 22.427 -16.649 -21.602 1.00 60.91 91 SER A C 1
ATOM 726 O O . SER A 1 91 ? 23.397 -16.969 -20.914 1.00 60.91 91 SER A O 1
ATOM 728 N N . SER A 1 92 ? 21.928 -17.457 -22.534 1.00 56.94 92 SER A N 1
ATOM 729 C CA . SER A 1 92 ? 22.680 -18.590 -23.042 1.00 56.94 92 SER A CA 1
ATOM 730 C C . SER A 1 92 ? 23.925 -17.991 -23.676 1.00 56.94 92 SER A C 1
ATOM 732 O O . SER A 1 92 ? 23.844 -17.424 -24.766 1.00 56.94 92 SER A O 1
ATOM 734 N N . VAL A 1 93 ? 25.052 -18.026 -22.968 1.00 59.53 93 VAL A N 1
ATOM 735 C CA . VAL A 1 93 ? 26.345 -17.716 -23.570 1.00 59.53 93 VAL A CA 1
ATOM 736 C C . VAL A 1 93 ? 26.464 -18.687 -24.745 1.00 59.53 93 VAL A C 1
ATOM 738 O O . VAL A 1 93 ? 26.402 -19.897 -24.510 1.00 59.53 93 VAL A O 1
ATOM 741 N N . PRO A 1 94 ? 26.533 -18.214 -26.004 1.00 54.00 94 PRO A N 1
ATOM 742 C CA . PRO A 1 94 ? 26.718 -19.109 -27.128 1.00 54.00 94 PRO A CA 1
ATOM 743 C C . PRO A 1 94 ? 28.030 -19.836 -26.878 1.00 54.00 94 PRO A C 1
ATOM 745 O O . PRO A 1 94 ? 29.083 -19.205 -26.767 1.00 54.00 94 PRO A O 1
ATOM 748 N N . ASN A 1 95 ? 27.953 -21.153 -26.726 1.00 52.81 95 ASN A N 1
ATOM 749 C CA . ASN A 1 95 ? 29.120 -21.995 -26.566 1.00 52.81 95 ASN A CA 1
ATOM 750 C C . ASN A 1 95 ? 29.858 -21.969 -27.913 1.00 52.81 95 ASN A C 1
ATOM 752 O O . ASN A 1 95 ? 29.570 -22.767 -28.802 1.00 52.81 95 ASN A O 1
ATOM 756 N N . LYS A 1 96 ? 30.736 -20.980 -28.127 1.00 53.19 96 LYS A N 1
ATOM 757 C CA . LYS A 1 96 ? 31.687 -21.004 -29.238 1.00 53.19 96 LYS A CA 1
ATOM 758 C C . LYS A 1 96 ? 32.674 -22.115 -28.911 1.00 53.19 96 LYS A C 1
ATOM 760 O O . LYS A 1 96 ? 33.663 -21.892 -28.222 1.00 53.19 96 LYS A O 1
ATOM 765 N N . SER A 1 97 ? 32.369 -23.318 -29.381 1.00 56.75 97 SER A N 1
ATOM 766 C CA . SER A 1 97 ? 33.332 -24.403 -29.493 1.00 56.75 97 SER A CA 1
ATOM 767 C C . SER A 1 97 ? 34.538 -23.879 -30.270 1.00 56.75 97 SER A C 1
ATOM 769 O O . SER A 1 97 ? 34.448 -23.623 -31.472 1.00 56.75 97 SER A O 1
ATOM 771 N N . ILE A 1 98 ? 35.643 -23.658 -29.563 1.00 59.34 98 ILE A N 1
ATOM 772 C CA . ILE A 1 98 ? 36.944 -23.369 -30.158 1.00 59.34 98 ILE A CA 1
ATOM 773 C C . ILE A 1 98 ? 37.359 -24.649 -30.889 1.00 59.34 98 ILE A C 1
ATOM 775 O O . ILE A 1 98 ? 37.747 -25.626 -30.253 1.00 59.34 98 ILE A O 1
ATOM 779 N N . GLN A 1 99 ? 37.217 -24.678 -32.215 1.00 54.25 99 GLN A N 1
ATOM 780 C CA . GLN A 1 99 ? 37.862 -25.702 -33.031 1.00 54.25 99 GLN A CA 1
ATOM 781 C C . GLN A 1 99 ? 39.343 -25.337 -33.150 1.00 54.25 99 GLN A C 1
ATOM 783 O O . GLN A 1 99 ? 39.698 -24.334 -33.768 1.00 54.25 99 GLN A O 1
ATOM 788 N N . PHE A 1 100 ? 40.201 -26.135 -32.518 1.00 52.94 100 PHE A N 1
ATOM 789 C CA . PHE A 1 100 ? 41.631 -26.131 -32.801 1.00 52.94 100 PHE A CA 1
ATOM 790 C C . PHE A 1 100 ? 41.840 -26.827 -34.148 1.00 52.94 100 PHE A C 1
ATOM 792 O O . PHE A 1 100 ? 41.664 -28.038 -34.250 1.00 52.94 100 PHE A O 1
ATOM 799 N N . ASN A 1 101 ? 42.200 -26.063 -35.179 1.00 52.25 101 ASN A N 1
ATOM 800 C CA . ASN A 1 101 ? 42.709 -26.635 -36.421 1.00 52.25 101 ASN A CA 1
ATOM 801 C C . ASN A 1 101 ? 44.125 -27.160 -36.159 1.00 52.25 101 ASN A C 1
ATOM 803 O O . ASN A 1 101 ? 45.062 -26.375 -36.009 1.00 52.25 101 ASN A O 1
ATOM 807 N N . SER A 1 102 ? 44.283 -28.480 -36.100 1.00 56.00 102 SER A N 1
ATOM 808 C CA . SER A 1 102 ? 45.579 -29.138 -36.246 1.00 56.00 102 SER A CA 1
ATOM 809 C C . SER A 1 102 ? 46.072 -28.932 -37.683 1.00 56.00 102 SER A C 1
ATOM 811 O O . SER A 1 102 ? 45.428 -29.355 -38.642 1.00 56.00 102 SER A O 1
ATOM 813 N N . GLY A 1 103 ? 47.186 -28.206 -37.821 1.00 53.12 103 GLY A N 1
ATOM 814 C CA . GLY A 1 103 ? 47.894 -28.009 -39.088 1.00 53.12 103 GLY A CA 1
ATOM 815 C C . GLY A 1 103 ? 48.509 -29.311 -39.622 1.00 53.12 103 GLY A C 1
ATOM 816 O O . GLY A 1 103 ? 48.575 -30.298 -38.889 1.00 53.12 103 GLY A O 1
ATOM 817 N N . PRO A 1 104 ? 48.931 -29.330 -40.897 1.00 61.31 104 PRO A N 1
ATOM 818 C CA . PRO A 1 104 ? 49.259 -30.561 -41.600 1.00 61.31 104 PRO A CA 1
ATOM 819 C C . PRO A 1 104 ? 50.604 -31.131 -41.136 1.00 61.31 104 PRO A C 1
ATOM 821 O O . PRO A 1 104 ? 51.579 -30.395 -40.980 1.00 61.31 104 PRO A O 1
ATOM 824 N N . GLU A 1 105 ? 50.649 -32.449 -40.955 1.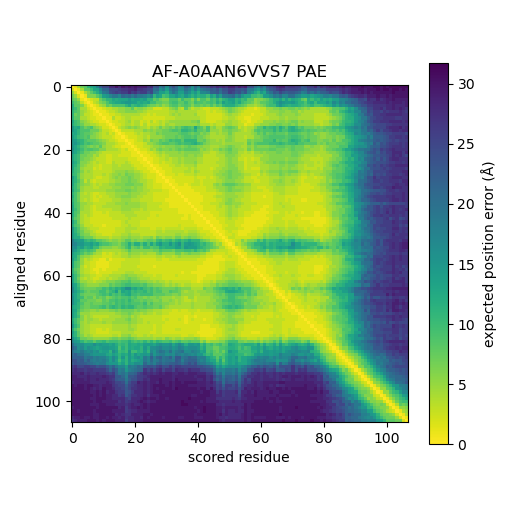00 52.84 105 GLU A N 1
ATOM 825 C CA . GLU A 1 105 ? 51.892 -33.212 -40.852 1.00 52.84 105 GLU A CA 1
ATOM 826 C C . GLU A 1 105 ? 52.645 -33.107 -42.189 1.00 52.84 105 GLU A C 1
ATOM 828 O O . GLU A 1 105 ? 52.088 -33.373 -43.257 1.00 52.84 105 GLU A O 1
ATOM 833 N N . LEU A 1 106 ? 53.896 -32.647 -42.133 1.00 53.25 106 LEU A N 1
ATOM 834 C CA . LEU A 1 106 ? 54.831 -32.679 -43.256 1.00 53.25 106 LEU A CA 1
ATOM 835 C C . LEU A 1 106 ? 55.489 -34.065 -43.306 1.00 53.25 106 LEU A C 1
ATOM 837 O O . LEU A 1 106 ? 55.903 -34.576 -42.266 1.00 53.25 106 LEU A O 1
ATOM 841 N N . ASN A 1 107 ? 55.546 -34.623 -44.521 1.00 52.00 107 ASN A N 1
ATOM 842 C CA . ASN A 1 107 ? 56.166 -35.905 -44.887 1.00 52.00 107 ASN A CA 1
ATOM 843 C C . ASN A 1 107 ? 57.620 -36.054 -44.425 1.00 52.00 107 ASN A C 1
ATOM 845 O O . ASN A 1 107 ? 58.369 -35.055 -44.535 1.00 52.00 107 ASN A O 1
#

Radius of gyration: 25.23 Å; Cα contacts (8 Å, |Δi|>4): 112; chains: 1; bounding box: 73×52×64 Å

Mean predicted aligned error: 11.75 Å

Organism: NCBI:txid2587417